Protein AF-A0A416U2B5-F1 (afdb_monomer_lite)

Sequence (106 aa):
MISTLERDNSIEGILFRKMKELPDWYGLTSVGFVWHGEWNDPEIEYKGKRINATIVEDTMWERWIHDDDGRLIDGRESDEDGFKKFMLDNKDEVYELIELAMESEE

Structure (mmCIF, N/CA/C/O backbone):
data_AF-A0A416U2B5-F1
#
_entry.id   AF-A0A416U2B5-F1
#
loop_
_atom_site.group_PDB
_atom_site.id
_atom_site.type_symbol
_atom_site.label_atom_id
_atom_site.label_alt_id
_atom_site.label_comp_id
_atom_site.label_asym_id
_atom_site.label_entity_id
_atom_site.label_seq_id
_atom_site.pdbx_PDB_ins_code
_atom_site.Cartn_x
_atom_site.Cartn_y
_atom_site.Cartn_z
_atom_site.occupancy
_atom_site.B_iso_or_equiv
_atom_site.auth_seq_id
_atom_site.auth_comp_id
_atom_site.auth_asym_id
_atom_site.auth_atom_id
_atom_site.pdbx_PDB_model_num
ATOM 1 N N . MET A 1 1 ? -34.943 -19.545 25.775 1.00 39.62 1 MET A N 1
ATOM 2 C CA . MET A 1 1 ? -34.123 -20.078 24.667 1.00 39.62 1 MET A CA 1
ATOM 3 C C . MET A 1 1 ? -33.372 -18.894 24.101 1.00 39.62 1 MET A C 1
ATOM 5 O O . MET A 1 1 ? -34.013 -17.900 23.796 1.00 39.62 1 MET A O 1
ATOM 9 N N . ILE A 1 2 ? -32.046 -18.934 24.158 1.00 43.47 2 ILE A N 1
ATOM 10 C CA . ILE A 1 2 ? -31.188 -17.764 23.943 1.00 43.47 2 ILE A CA 1
ATOM 11 C C . ILE A 1 2 ? -31.081 -17.508 22.436 1.00 43.47 2 ILE A C 1
ATOM 13 O O . ILE A 1 2 ? -30.889 -18.442 21.659 1.00 43.47 2 ILE A O 1
ATOM 17 N N . SER A 1 3 ? -31.313 -16.258 22.056 1.00 43.47 3 SER A N 1
ATOM 18 C CA . SER A 1 3 ? -31.543 -15.766 20.702 1.00 43.47 3 SER A CA 1
ATOM 19 C C . SER A 1 3 ? -30.346 -15.964 19.767 1.00 43.47 3 SER A C 1
ATOM 21 O O . SER A 1 3 ? -29.225 -15.583 20.076 1.00 43.47 3 SER A O 1
ATOM 23 N N . THR A 1 4 ? -30.602 -16.487 18.568 1.00 46.97 4 THR A N 1
ATOM 24 C CA . THR A 1 4 ? -29.629 -16.711 17.480 1.00 46.97 4 THR A CA 1
ATOM 25 C C . THR A 1 4 ? -29.210 -15.411 16.760 1.00 46.97 4 THR A C 1
ATOM 27 O O . THR A 1 4 ? -29.019 -15.415 15.551 1.00 46.97 4 THR A O 1
ATOM 30 N N . LEU A 1 5 ? -29.089 -14.281 17.470 1.00 50.19 5 LEU A N 1
ATOM 31 C CA . LEU A 1 5 ? -28.713 -12.981 16.878 1.00 50.19 5 LEU A CA 1
ATOM 32 C C . LEU A 1 5 ? -27.333 -12.469 17.324 1.00 50.19 5 LEU A C 1
ATOM 34 O O . LEU A 1 5 ? -26.896 -11.404 16.909 1.00 50.19 5 LEU A O 1
ATOM 38 N N . GLU A 1 6 ? -26.598 -13.227 18.127 1.00 53.12 6 GLU A N 1
ATOM 39 C CA . GLU A 1 6 ? -25.270 -12.820 18.591 1.00 53.12 6 GLU A CA 1
ATOM 40 C C . GLU A 1 6 ? -24.188 -13.598 17.847 1.00 53.12 6 GLU A C 1
ATOM 42 O O . GLU A 1 6 ? -23.629 -14.536 18.409 1.00 53.12 6 GLU A O 1
ATOM 47 N N . ARG A 1 7 ? -23.928 -13.294 16.566 1.00 49.62 7 ARG A N 1
ATOM 48 C CA . ARG A 1 7 ? -22.761 -13.879 15.870 1.00 49.62 7 ARG A CA 1
ATOM 49 C C . ARG A 1 7 ? -22.337 -13.217 14.559 1.00 49.62 7 ARG A C 1
ATOM 51 O O . ARG A 1 7 ? -21.736 -13.878 13.735 1.00 49.62 7 ARG A O 1
ATOM 58 N N . ASP A 1 8 ? -22.585 -11.924 14.379 1.00 46.00 8 ASP A N 1
ATOM 59 C CA . ASP A 1 8 ? -21.945 -11.170 13.280 1.00 46.00 8 ASP A CA 1
ATOM 60 C C . ASP A 1 8 ? -21.577 -9.733 13.690 1.00 46.00 8 ASP A C 1
ATOM 62 O O . ASP A 1 8 ? -21.451 -8.823 12.882 1.00 46.00 8 ASP A O 1
ATOM 66 N N . ASN A 1 9 ? -21.394 -9.524 14.997 1.00 48.59 9 ASN A N 1
ATOM 67 C CA . ASN A 1 9 ? -20.839 -8.297 15.567 1.00 48.59 9 ASN A CA 1
ATOM 68 C C . ASN A 1 9 ? -19.433 -8.577 16.119 1.00 48.59 9 ASN A C 1
ATOM 70 O O . ASN A 1 9 ? -19.078 -8.130 17.209 1.00 48.59 9 ASN A O 1
ATOM 74 N N . SER A 1 10 ? -18.645 -9.388 15.406 1.00 50.34 10 SER A N 1
ATOM 75 C CA . SER A 1 10 ? -17.202 -9.399 15.639 1.00 50.34 10 SER A CA 1
ATOM 76 C C . SER A 1 10 ? -16.685 -8.017 15.268 1.00 50.34 10 SER A C 1
ATOM 78 O O . SER A 1 10 ? -17.033 -7.514 14.200 1.00 50.34 10 SER A O 1
ATOM 80 N N . ILE A 1 11 ? -15.878 -7.413 16.144 1.00 54.22 11 ILE A N 1
ATOM 81 C CA . ILE A 1 11 ? -15.193 -6.136 15.891 1.00 54.22 11 ILE A CA 1
ATOM 82 C C . ILE A 1 11 ? -14.605 -6.151 14.476 1.00 54.22 11 ILE A C 1
ATOM 84 O O . ILE A 1 11 ? -14.901 -5.249 13.706 1.00 54.22 11 ILE A O 1
ATOM 88 N N . GLU A 1 12 ? -13.946 -7.254 14.107 1.00 52.94 12 GLU A N 1
ATOM 89 C CA . GLU A 1 12 ? -13.451 -7.571 12.763 1.00 52.94 12 GLU A CA 1
ATOM 90 C C . GLU A 1 12 ? -14.467 -7.274 11.647 1.00 52.94 12 GLU A C 1
ATOM 92 O O . GLU A 1 12 ? -14.163 -6.534 10.724 1.00 52.94 12 GLU A O 1
ATOM 97 N N . GLY A 1 13 ? -15.701 -7.784 11.725 1.00 50.16 13 GLY A N 1
ATOM 98 C CA . GLY A 1 13 ? -16.720 -7.601 10.682 1.00 50.16 13 GLY A CA 1
ATOM 99 C C . GLY A 1 13 ? -17.213 -6.156 10.545 1.00 50.16 13 GLY A C 1
ATOM 100 O O . GLY A 1 13 ? -17.478 -5.691 9.436 1.00 50.16 13 GLY A O 1
ATOM 101 N N . ILE A 1 14 ? -17.287 -5.411 11.654 1.00 56.25 14 ILE A N 1
ATOM 102 C CA . ILE A 1 14 ? -17.603 -3.970 11.640 1.00 56.25 14 ILE A CA 1
ATOM 103 C C . ILE A 1 14 ? -16.424 -3.175 11.065 1.00 56.25 14 ILE A C 1
ATOM 105 O O . ILE A 1 14 ? -16.624 -2.232 10.302 1.00 56.25 14 ILE A O 1
ATOM 109 N N . LEU A 1 15 ? -15.204 -3.581 11.407 1.00 55.03 15 LEU A N 1
ATOM 110 C CA . LEU A 1 15 ? -13.953 -2.997 10.941 1.00 55.03 15 LEU A CA 1
ATOM 111 C C . LEU A 1 15 ? -13.798 -3.185 9.432 1.00 55.03 15 LEU A C 1
ATOM 113 O O . LEU A 1 15 ? -13.646 -2.202 8.723 1.00 55.03 15 LEU A O 1
ATOM 117 N N . PHE A 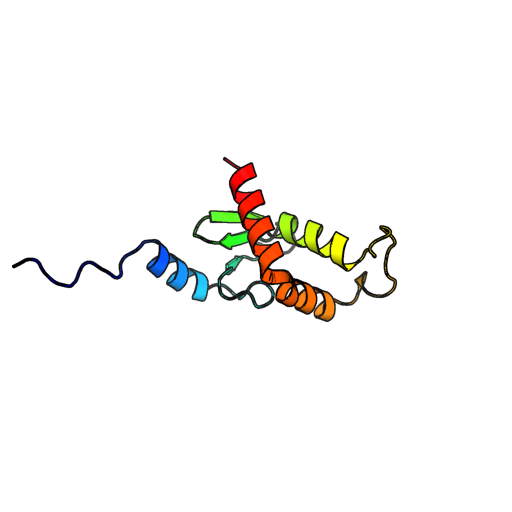1 16 ? -13.964 -4.411 8.922 1.00 51.59 16 PHE A N 1
ATOM 118 C CA . PHE A 1 16 ? -13.962 -4.713 7.486 1.00 51.59 16 PHE A CA 1
ATOM 119 C C . PHE A 1 16 ? -15.042 -3.924 6.738 1.00 51.59 16 PHE A C 1
ATOM 121 O O . PHE A 1 16 ? -14.826 -3.471 5.615 1.00 51.59 16 PHE A O 1
ATOM 128 N N . ARG A 1 17 ? -16.212 -3.718 7.359 1.00 50.06 17 ARG A N 1
ATOM 129 C CA . ARG A 1 17 ? -17.281 -2.898 6.776 1.00 50.06 17 ARG A CA 1
ATOM 130 C C . ARG A 1 17 ? -16.892 -1.424 6.661 1.00 50.06 17 ARG A C 1
ATOM 132 O O . ARG A 1 17 ? -17.246 -0.811 5.661 1.00 50.06 17 ARG A O 1
ATOM 139 N N . LYS A 1 18 ? -16.185 -0.882 7.657 1.00 52.59 18 LYS A N 1
ATOM 140 C CA . LYS A 1 18 ? -15.706 0.507 7.680 1.00 52.59 18 LYS A CA 1
ATOM 141 C C . LYS A 1 18 ? -14.481 0.715 6.782 1.00 52.59 18 LYS A C 1
ATOM 143 O O . LYS A 1 18 ? -14.409 1.724 6.093 1.00 52.59 18 LYS A O 1
ATOM 148 N N . MET A 1 19 ? -13.585 -0.273 6.698 1.00 54.75 19 MET A N 1
ATOM 149 C CA . MET A 1 19 ? -12.467 -0.290 5.743 1.00 54.75 19 MET A CA 1
ATOM 150 C C . MET A 1 19 ? -12.962 -0.178 4.301 1.00 54.75 19 MET A C 1
ATOM 152 O O . MET A 1 19 ? -12.365 0.539 3.512 1.00 54.75 19 MET A O 1
ATOM 156 N N . LYS A 1 20 ? -14.096 -0.810 3.964 1.00 55.31 20 LYS A N 1
ATOM 157 C CA . LYS A 1 20 ? -14.686 -0.740 2.618 1.00 55.31 20 LYS A CA 1
ATOM 158 C C . LYS A 1 20 ? -15.145 0.671 2.203 1.00 55.31 20 LYS A C 1
ATOM 160 O O . LYS A 1 20 ? -15.478 0.879 1.040 1.00 55.31 20 LYS A O 1
ATOM 165 N N . GLU A 1 21 ? -15.228 1.619 3.136 1.00 62.72 21 GLU A N 1
ATOM 166 C CA . GLU A 1 21 ? -15.525 3.025 2.830 1.00 62.72 21 GLU A CA 1
ATOM 167 C C . GLU A 1 21 ? -14.265 3.815 2.445 1.00 62.72 21 GLU A C 1
ATOM 169 O O . GLU A 1 21 ? -14.375 4.851 1.787 1.00 62.72 21 GLU A O 1
ATOM 174 N N . LEU A 1 22 ? -13.082 3.335 2.839 1.00 71.75 22 LEU A N 1
ATOM 175 C CA . LEU A 1 22 ? -11.802 3.933 2.480 1.00 71.75 22 LEU A CA 1
ATOM 176 C C . LEU A 1 22 ? -11.353 3.434 1.097 1.00 71.75 22 LEU A C 1
ATOM 178 O O . LEU A 1 22 ? -11.656 2.299 0.725 1.00 71.75 22 LEU A O 1
ATOM 182 N N . PRO A 1 23 ? -10.652 4.271 0.312 1.00 78.38 23 PRO A N 1
ATOM 183 C CA . PRO A 1 23 ? -10.104 3.847 -0.970 1.00 78.38 23 PRO A CA 1
ATOM 184 C C . PRO A 1 23 ? -9.113 2.692 -0.791 1.00 78.38 23 PRO A C 1
ATOM 186 O O . PRO A 1 23 ? -8.336 2.672 0.166 1.00 78.38 23 PRO A O 1
ATOM 189 N N . ASP A 1 24 ? -9.135 1.750 -1.738 1.00 81.94 24 ASP A N 1
ATOM 190 C CA . ASP A 1 24 ? -8.210 0.618 -1.754 1.00 81.94 24 ASP A CA 1
ATOM 191 C C . ASP A 1 24 ? -6.769 1.120 -1.885 1.00 81.94 24 ASP A C 1
ATOM 193 O O . ASP A 1 24 ? -6.420 1.806 -2.854 1.00 81.94 24 ASP A O 1
ATOM 197 N N . TRP A 1 25 ? -5.904 0.732 -0.954 1.00 83.62 25 TRP A N 1
ATOM 198 C CA . TRP A 1 25 ? -4.488 1.074 -1.032 1.00 83.62 25 TRP A CA 1
ATOM 199 C C . TRP A 1 25 ? -3.784 0.180 -2.063 1.00 83.62 25 TRP A C 1
ATOM 201 O O . TRP A 1 25 ? -3.704 -1.031 -1.883 1.00 83.62 25 TRP A O 1
ATOM 211 N N . TYR A 1 26 ? -3.363 0.739 -3.204 1.00 83.44 26 TYR A N 1
ATOM 212 C CA . TYR A 1 26 ? -2.786 -0.004 -4.345 1.00 83.44 26 TYR A CA 1
ATOM 213 C C . TYR A 1 26 ? -3.649 -1.163 -4.901 1.00 83.44 26 TYR A C 1
ATOM 215 O O . TYR A 1 26 ? -3.176 -1.980 -5.689 1.00 83.44 26 TYR A O 1
ATOM 223 N N . GLY A 1 27 ? -4.947 -1.206 -4.576 1.00 81.38 27 GLY A N 1
ATOM 224 C CA . GLY A 1 27 ? -5.853 -2.311 -4.928 1.00 81.38 27 GLY A CA 1
ATOM 225 C C . GLY A 1 27 ? -5.979 -3.400 -3.854 1.00 81.38 27 GLY A C 1
ATOM 226 O O . GLY A 1 27 ? -6.649 -4.409 -4.084 1.00 81.38 27 GLY A O 1
ATOM 227 N N . LEU A 1 28 ? -5.376 -3.199 -2.679 1.00 84.50 28 LEU A N 1
ATOM 228 C CA . LEU A 1 28 ? -5.510 -4.062 -1.509 1.00 84.50 28 LEU A CA 1
ATOM 229 C C . LEU A 1 28 ? -6.820 -3.751 -0.779 1.00 84.50 28 LEU A C 1
ATOM 231 O O . LEU A 1 28 ? -6.899 -2.853 0.051 1.00 84.50 28 LEU A O 1
ATOM 235 N N . THR A 1 29 ? -7.853 -4.546 -1.047 1.00 78.31 29 THR A N 1
ATOM 236 C CA . THR A 1 29 ? -9.224 -4.320 -0.541 1.00 78.31 29 THR A CA 1
ATOM 237 C C . THR A 1 29 ? -9.377 -4.475 0.976 1.00 78.31 29 THR A C 1
ATOM 239 O O . THR A 1 29 ? -10.417 -4.143 1.541 1.00 78.31 29 THR A O 1
ATOM 242 N N . SER A 1 30 ? -8.371 -5.041 1.644 1.00 81.00 30 SER A N 1
ATOM 243 C CA . SER A 1 30 ? -8.333 -5.198 3.104 1.00 81.00 30 SER A CA 1
ATOM 244 C C . SER A 1 30 ? -7.560 -4.088 3.815 1.00 81.00 30 SER A C 1
ATOM 246 O O . SER A 1 30 ? -7.493 -4.116 5.039 1.00 81.00 30 SER A O 1
ATOM 248 N N . VAL A 1 31 ? -6.971 -3.145 3.073 1.00 84.88 31 VAL A N 1
ATOM 249 C CA . VAL A 1 31 ? -6.205 -2.022 3.622 1.00 84.88 31 VAL A CA 1
ATOM 250 C C . VAL A 1 31 ? -6.882 -0.728 3.198 1.00 84.88 31 VAL A C 1
ATOM 252 O O . VAL A 1 31 ? -6.995 -0.434 2.008 1.00 84.88 31 VAL A O 1
ATOM 255 N N . GLY A 1 32 ? -7.348 0.041 4.178 1.00 86.31 32 GLY A N 1
ATOM 256 C CA . GLY A 1 32 ? -7.960 1.338 3.919 1.00 86.31 32 GLY A CA 1
ATOM 257 C C . GLY A 1 32 ? -6.897 2.422 3.827 1.00 86.31 32 GLY A C 1
ATOM 258 O O . GLY A 1 32 ? -6.157 2.616 4.785 1.00 86.31 32 GLY A O 1
ATOM 259 N N . PHE A 1 33 ? -6.832 3.150 2.715 1.00 87.00 33 PHE A N 1
ATOM 260 C CA . PHE A 1 33 ? -5.917 4.283 2.579 1.00 87.00 33 PHE A CA 1
ATOM 261 C C . PHE A 1 33 ? -6.537 5.576 3.113 1.00 87.00 33 PHE A C 1
ATOM 263 O O . PHE A 1 33 ? -7.662 5.941 2.760 1.00 87.00 33 PHE A O 1
ATOM 270 N N . VAL A 1 34 ? -5.782 6.300 3.934 1.00 87.12 34 VAL A N 1
ATOM 271 C CA . VAL A 1 34 ? -6.153 7.601 4.484 1.00 87.12 34 VAL A CA 1
ATOM 272 C C . VAL A 1 34 ? -5.146 8.641 4.007 1.00 87.12 34 VAL A C 1
ATOM 274 O O . VAL A 1 34 ? -3.986 8.669 4.408 1.00 87.12 34 VAL A O 1
ATOM 277 N N . TRP A 1 35 ? -5.612 9.533 3.139 1.00 83.50 35 TRP A N 1
ATOM 278 C CA . TRP A 1 35 ? -4.818 10.656 2.658 1.00 83.50 35 TRP A CA 1
ATOM 279 C C . TRP A 1 35 ? -4.993 11.873 3.571 1.00 83.50 35 TRP A C 1
ATOM 281 O O . TRP A 1 35 ? -6.108 12.380 3.719 1.00 83.50 35 TRP A O 1
ATOM 291 N N . HIS A 1 36 ? -3.895 12.376 4.139 1.00 83.81 36 HIS A N 1
ATOM 292 C CA . HIS A 1 36 ? -3.897 13.529 5.049 1.00 83.81 36 HIS A CA 1
ATOM 293 C C . HIS A 1 36 ? -3.536 14.865 4.368 1.00 83.81 36 HIS A C 1
ATOM 295 O O . HIS A 1 36 ? -3.534 15.916 5.015 1.00 83.81 36 HIS A O 1
ATOM 301 N N . GLY A 1 37 ? -3.301 14.857 3.052 1.00 78.50 37 GLY A N 1
ATOM 302 C CA . GLY A 1 37 ? -2.869 16.027 2.281 1.00 78.50 37 GLY A CA 1
ATOM 303 C C . GLY A 1 37 ? -1.360 16.049 2.038 1.00 78.50 37 GLY A C 1
ATOM 304 O O . GLY A 1 37 ? -0.615 15.340 2.687 1.00 78.50 37 GLY A O 1
ATOM 305 N N . GLU A 1 38 ? -0.904 16.910 1.128 1.00 77.25 38 GLU A N 1
ATOM 306 C CA . GLU A 1 38 ? 0.498 16.984 0.659 1.00 77.25 38 GLU A CA 1
ATOM 307 C C . GLU A 1 38 ? 1.549 17.194 1.767 1.00 77.25 38 GLU A C 1
ATOM 309 O O . GLU A 1 38 ? 2.710 16.842 1.601 1.00 77.25 38 GLU A O 1
ATOM 314 N N . TRP A 1 39 ? 1.144 17.775 2.897 1.00 81.62 39 TRP A N 1
ATOM 315 C CA . TRP A 1 39 ? 2.035 18.152 3.999 1.00 81.62 39 TRP A CA 1
ATOM 316 C C . TRP A 1 39 ? 2.034 17.159 5.162 1.00 81.62 39 TRP A C 1
ATOM 318 O O . TRP A 1 39 ? 2.707 17.406 6.159 1.00 81.62 39 TRP A O 1
ATOM 328 N N . ASN A 1 40 ? 1.240 16.092 5.072 1.00 83.81 40 ASN A N 1
ATOM 329 C CA . ASN A 1 40 ? 1.164 15.055 6.092 1.00 83.81 40 ASN A CA 1
ATOM 330 C C . ASN A 1 40 ? 1.351 13.697 5.435 1.00 83.81 40 ASN A C 1
ATOM 332 O O . ASN A 1 40 ? 0.804 13.440 4.363 1.00 83.81 40 ASN A O 1
ATOM 336 N N . ASP A 1 41 ? 2.075 12.822 6.117 1.00 84.75 41 ASP A N 1
ATOM 337 C CA . ASP A 1 41 ? 2.241 11.460 5.651 1.00 84.75 41 ASP A CA 1
ATOM 338 C C . ASP A 1 41 ? 0.886 10.741 5.553 1.00 84.75 41 ASP A C 1
ATOM 340 O O . ASP A 1 41 ? 0.022 10.905 6.426 1.00 84.75 41 ASP A O 1
ATOM 344 N N . PRO A 1 42 ? 0.668 9.959 4.487 1.00 89.19 42 PRO A N 1
ATOM 345 C CA . PRO A 1 42 ? -0.496 9.102 4.398 1.00 89.19 42 PRO A CA 1
ATOM 346 C C . PRO A 1 42 ? -0.484 8.025 5.488 1.00 89.19 42 PRO A C 1
ATOM 348 O O . PRO A 1 42 ? 0.561 7.505 5.881 1.00 89.19 42 PRO A O 1
ATOM 351 N N . GLU A 1 43 ? -1.674 7.639 5.932 1.00 90.69 43 GLU A N 1
ATOM 352 C CA . GLU A 1 43 ? -1.873 6.549 6.884 1.00 90.69 43 GLU A CA 1
ATOM 353 C C . GLU A 1 43 ? -2.670 5.427 6.217 1.00 90.69 43 GLU A C 1
ATOM 355 O O . GLU A 1 43 ? -3.516 5.661 5.353 1.00 90.69 43 GLU A O 1
ATOM 360 N N . ILE A 1 44 ? -2.431 4.192 6.636 1.00 90.00 44 ILE A N 1
ATOM 361 C CA . ILE A 1 44 ? -3.224 3.032 6.237 1.00 90.00 44 ILE A CA 1
ATOM 362 C C . ILE A 1 44 ? -3.850 2.380 7.458 1.00 90.00 44 ILE A C 1
ATOM 364 O O . ILE A 1 44 ? -3.226 2.238 8.508 1.00 90.00 44 ILE A O 1
ATOM 368 N N . GLU A 1 45 ? -5.108 1.980 7.316 1.00 86.50 45 GLU A N 1
ATOM 369 C CA . GLU A 1 45 ? -5.862 1.274 8.340 1.00 86.50 45 GLU A CA 1
ATOM 370 C C . GLU A 1 45 ? -5.928 -0.215 7.985 1.00 86.50 45 GLU A C 1
ATOM 372 O O . GLU A 1 45 ? -6.496 -0.604 6.960 1.00 86.50 45 GLU A O 1
ATOM 377 N N . TYR A 1 46 ? -5.360 -1.052 8.850 1.00 86.88 46 TYR A N 1
ATOM 378 C CA . TYR A 1 46 ? -5.366 -2.506 8.721 1.00 86.88 46 TYR A CA 1
ATOM 379 C C . TYR A 1 46 ? -5.661 -3.143 10.076 1.00 86.88 46 TYR A C 1
ATOM 381 O O . TYR A 1 46 ? -5.105 -2.745 11.098 1.00 86.88 46 TYR A O 1
ATOM 389 N N . LYS A 1 47 ? -6.598 -4.102 10.111 1.00 84.12 47 LYS A N 1
ATOM 390 C CA . LYS A 1 47 ? -7.078 -4.740 11.358 1.00 84.12 47 LYS A CA 1
ATOM 391 C C . LYS A 1 47 ? -7.435 -3.729 12.472 1.00 84.12 47 LYS A C 1
ATOM 393 O O . LYS A 1 47 ? -7.348 -4.028 13.658 1.00 84.12 47 LYS A O 1
ATOM 398 N N . GLY A 1 48 ? -7.861 -2.518 12.091 1.00 79.75 48 GLY A N 1
ATOM 399 C CA . GLY A 1 48 ? -8.272 -1.450 13.014 1.00 79.75 48 GLY A CA 1
ATOM 400 C C . GLY A 1 48 ? -7.141 -0.726 13.726 1.00 79.75 48 GLY A C 1
ATOM 401 O O . GLY A 1 48 ? -7.423 0.124 14.569 1.00 79.75 48 GLY A O 1
ATOM 402 N N . LYS A 1 49 ? -5.889 -1.038 13.391 1.00 83.81 49 LYS A N 1
ATOM 403 C CA . LYS A 1 49 ? -4.739 -0.199 13.707 1.00 83.81 49 LYS A CA 1
ATOM 404 C C . LYS A 1 49 ? -4.448 0.699 12.505 1.00 83.81 49 LYS A C 1
ATOM 406 O O . LYS A 1 49 ? -4.748 0.343 11.364 1.00 83.81 49 LYS A O 1
ATOM 411 N N . ARG A 1 50 ? -3.900 1.879 12.781 1.00 86.81 50 ARG A N 1
ATOM 412 C CA . ARG A 1 50 ? -3.424 2.818 11.765 1.00 86.81 50 ARG A CA 1
ATOM 413 C C . ARG A 1 50 ? -1.920 2.861 11.837 1.00 86.81 50 ARG A C 1
ATOM 415 O O . ARG A 1 50 ? -1.388 2.962 12.936 1.00 86.81 50 ARG A O 1
ATOM 422 N N . ILE A 1 51 ? -1.281 2.765 10.686 1.00 88.69 51 ILE A N 1
ATOM 423 C CA . ILE A 1 51 ? 0.161 2.918 10.567 1.00 88.69 51 ILE A CA 1
ATOM 424 C C . ILE A 1 51 ? 0.468 3.879 9.432 1.00 88.69 51 ILE A C 1
ATOM 426 O O . ILE A 1 51 ? -0.342 4.086 8.526 1.00 88.69 51 ILE A O 1
ATOM 430 N N . ASN A 1 52 ? 1.660 4.450 9.475 1.00 88.81 52 ASN A N 1
ATOM 431 C CA . ASN A 1 52 ? 2.143 5.316 8.421 1.00 88.81 52 ASN A CA 1
ATOM 432 C C . ASN A 1 52 ? 2.390 4.496 7.139 1.00 88.81 52 ASN A C 1
ATOM 434 O O . ASN A 1 52 ? 3.155 3.529 7.151 1.00 88.81 52 ASN A O 1
ATOM 438 N N . ALA A 1 53 ? 1.723 4.870 6.046 1.00 88.88 53 ALA A N 1
ATOM 439 C CA . ALA A 1 53 ? 1.802 4.150 4.777 1.00 88.88 53 ALA A CA 1
ATOM 440 C C . ALA A 1 53 ? 3.203 4.251 4.156 1.00 88.88 53 ALA A C 1
ATOM 442 O O . ALA A 1 53 ? 3.687 3.278 3.575 1.00 88.88 53 ALA A O 1
ATOM 443 N N . THR A 1 54 ? 3.889 5.378 4.386 1.00 87.56 54 THR A N 1
ATOM 444 C CA . THR A 1 54 ? 5.251 5.638 3.914 1.00 87.56 54 THR A CA 1
ATOM 445 C C . THR A 1 54 ? 6.235 4.581 4.411 1.00 87.56 54 THR A C 1
ATOM 447 O O . THR A 1 54 ? 7.121 4.211 3.661 1.00 87.56 54 THR A O 1
ATOM 450 N N . ILE A 1 55 ? 6.078 4.019 5.618 1.00 88.88 55 ILE A N 1
ATOM 451 C CA . ILE A 1 55 ? 6.998 2.980 6.136 1.00 88.88 55 ILE A CA 1
ATOM 452 C C . ILE A 1 55 ? 7.029 1.756 5.211 1.00 88.88 55 ILE A C 1
ATOM 454 O O . ILE A 1 55 ? 8.088 1.213 4.887 1.00 88.88 55 ILE A O 1
ATOM 458 N N . VAL A 1 56 ? 5.847 1.319 4.786 1.00 90.12 56 VAL A N 1
ATOM 459 C CA . VAL A 1 56 ? 5.693 0.144 3.931 1.00 90.12 56 VAL A CA 1
ATOM 460 C C . VAL A 1 56 ? 5.996 0.505 2.476 1.00 90.12 56 VAL A C 1
ATOM 462 O O . VAL A 1 56 ? 6.676 -0.259 1.795 1.00 90.12 56 VAL A O 1
ATOM 465 N N . GLU A 1 57 ? 5.542 1.673 2.007 1.00 90.00 57 GLU A N 1
ATOM 466 C CA . GLU A 1 57 ? 5.839 2.168 0.659 1.00 90.00 57 GLU A CA 1
ATOM 467 C C . GLU A 1 57 ? 7.334 2.341 0.422 1.00 90.00 57 GLU A C 1
ATOM 469 O O . GLU A 1 57 ? 7.814 1.849 -0.586 1.00 90.00 57 GLU A O 1
ATOM 474 N N . ASP A 1 58 ? 8.071 2.963 1.341 1.00 90.31 58 ASP A N 1
ATOM 475 C CA . ASP A 1 58 ? 9.512 3.207 1.215 1.00 90.31 58 ASP A CA 1
ATOM 476 C C . ASP A 1 58 ? 10.279 1.880 1.121 1.00 90.31 58 ASP A C 1
ATOM 478 O O . ASP A 1 58 ? 11.035 1.660 0.177 1.00 90.31 58 ASP A O 1
ATOM 482 N N . THR A 1 59 ? 9.958 0.924 2.001 1.00 90.56 59 THR A N 1
ATOM 483 C CA . THR A 1 59 ? 10.564 -0.420 1.991 1.00 90.56 59 THR A CA 1
ATOM 484 C C . THR A 1 59 ? 10.303 -1.157 0.671 1.00 90.56 59 THR A C 1
ATOM 486 O O . THR A 1 59 ? 11.213 -1.731 0.064 1.00 90.56 59 THR A O 1
ATOM 489 N N . MET A 1 60 ? 9.053 -1.150 0.200 1.00 90.94 60 MET A N 1
ATOM 490 C CA . MET A 1 60 ? 8.679 -1.812 -1.053 1.00 90.94 60 MET A CA 1
ATOM 491 C C . MET A 1 60 ? 9.235 -1.076 -2.272 1.00 90.94 60 MET A C 1
ATOM 493 O O . MET A 1 60 ? 9.591 -1.711 -3.266 1.00 90.94 60 MET A O 1
ATOM 497 N N . TRP A 1 61 ? 9.320 0.251 -2.206 1.00 89.94 61 TRP A N 1
ATOM 498 C CA . TRP A 1 61 ? 9.856 1.103 -3.256 1.00 89.94 61 TRP A CA 1
ATOM 499 C C . TRP A 1 61 ? 11.345 0.865 -3.431 1.00 89.94 61 TRP A C 1
ATOM 501 O O . TRP A 1 61 ? 1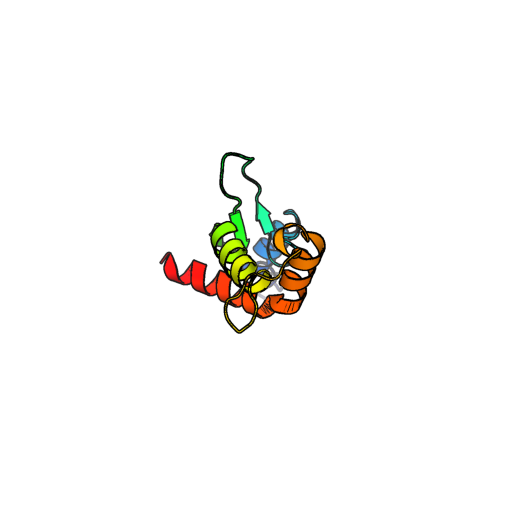1.773 0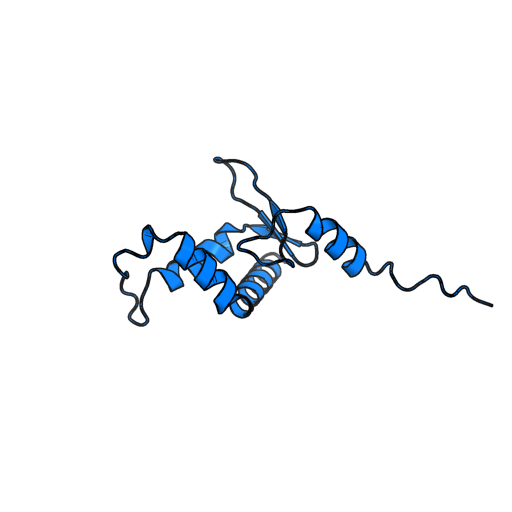.609 -4.554 1.00 89.94 61 TRP A O 1
ATOM 511 N N . GLU A 1 62 ? 12.122 0.848 -2.345 1.00 89.62 62 GLU A N 1
ATOM 512 C CA . GLU A 1 62 ? 13.545 0.510 -2.386 1.00 89.62 62 GLU A CA 1
ATOM 513 C C . GLU A 1 62 ? 13.765 -0.853 -3.042 1.00 89.62 62 GLU A C 1
ATOM 515 O O . GLU A 1 62 ? 14.615 -0.983 -3.923 1.00 89.62 62 GLU A O 1
ATOM 520 N N . ARG A 1 63 ? 12.950 -1.851 -2.691 1.00 88.88 63 ARG A N 1
ATOM 521 C CA . ARG A 1 63 ? 13.020 -3.185 -3.294 1.00 88.88 63 ARG A CA 1
ATOM 522 C C . ARG A 1 63 ? 12.575 -3.219 -4.756 1.00 88.88 63 ARG A C 1
ATOM 524 O O . ARG A 1 63 ? 13.060 -4.042 -5.525 1.00 88.88 63 ARG A O 1
ATOM 531 N N . TRP A 1 64 ? 11.650 -2.351 -5.152 1.00 89.56 64 TRP A N 1
ATOM 532 C CA . TRP A 1 64 ? 11.210 -2.238 -6.537 1.00 89.56 64 TRP A CA 1
ATOM 533 C C . TRP A 1 64 ? 12.262 -1.553 -7.405 1.00 89.56 64 TRP A C 1
ATOM 535 O O . TRP A 1 64 ? 12.579 -2.046 -8.484 1.00 89.56 64 TRP A O 1
ATOM 545 N N . ILE A 1 65 ? 12.814 -0.421 -6.976 1.00 90.56 65 ILE A N 1
ATOM 546 C CA . ILE A 1 65 ? 13.763 0.336 -7.796 1.00 90.56 65 ILE A CA 1
ATOM 547 C C . ILE A 1 65 ? 15.156 -0.292 -7.808 1.00 90.56 65 ILE A C 1
ATOM 549 O O . ILE A 1 65 ? 15.924 0.025 -8.710 1.00 90.56 65 ILE A O 1
ATOM 553 N N . HIS A 1 66 ? 15.495 -1.169 -6.858 1.00 89.44 66 HIS A N 1
ATOM 554 C CA . HIS A 1 66 ? 16.778 -1.867 -6.834 1.00 89.44 66 HIS A CA 1
ATOM 555 C C . HIS A 1 66 ? 16.674 -3.307 -7.355 1.00 89.44 66 HIS A C 1
ATOM 557 O O . HIS A 1 66 ? 15.692 -4.011 -7.141 1.00 89.44 66 HIS A O 1
ATOM 563 N N . ASP A 1 67 ? 17.718 -3.748 -8.052 1.00 86.31 67 ASP A N 1
ATOM 564 C CA . ASP A 1 67 ? 17.926 -5.149 -8.419 1.00 86.31 67 ASP A CA 1
ATOM 565 C C . ASP A 1 67 ? 18.478 -5.958 -7.226 1.00 86.31 67 ASP A C 1
ATOM 567 O O . ASP A 1 67 ? 18.838 -5.388 -6.196 1.00 86.31 67 ASP A O 1
ATOM 571 N N . ASP A 1 68 ? 18.606 -7.278 -7.373 1.00 83.19 68 ASP A N 1
ATOM 572 C CA . ASP A 1 68 ? 19.114 -8.196 -6.338 1.00 83.19 68 ASP A CA 1
ATOM 573 C C . ASP A 1 68 ? 20.542 -7.829 -5.870 1.00 83.19 68 ASP A C 1
ATOM 575 O O . ASP A 1 68 ? 20.911 -8.046 -4.719 1.00 83.19 68 ASP A O 1
ATOM 579 N N . ASP A 1 69 ? 21.330 -7.179 -6.738 1.00 84.75 69 ASP A N 1
ATOM 580 C CA . ASP A 1 69 ? 22.670 -6.651 -6.420 1.00 84.75 69 ASP A CA 1
ATOM 581 C C . ASP A 1 69 ? 22.643 -5.259 -5.744 1.00 84.75 69 ASP A C 1
ATOM 583 O O . ASP A 1 69 ? 23.688 -4.630 -5.569 1.00 84.75 69 ASP A O 1
ATOM 587 N N . GLY A 1 70 ? 21.461 -4.727 -5.412 1.00 83.50 70 GLY A N 1
ATOM 588 C CA . GLY A 1 70 ? 21.296 -3.398 -4.816 1.00 83.50 70 GLY A CA 1
ATOM 589 C C . GLY A 1 70 ? 21.594 -2.248 -5.783 1.00 83.50 70 GLY A C 1
ATOM 590 O O . GLY A 1 70 ? 21.957 -1.152 -5.358 1.00 83.50 70 GLY A O 1
ATOM 591 N N . ARG A 1 71 ? 21.493 -2.481 -7.098 1.00 86.62 71 ARG A N 1
ATOM 592 C CA . ARG A 1 71 ? 21.665 -1.436 -8.122 1.00 86.62 71 ARG A CA 1
ATOM 593 C C . ARG A 1 71 ? 20.326 -0.852 -8.534 1.00 86.62 71 ARG A C 1
ATOM 595 O O . ARG A 1 71 ? 19.407 -1.608 -8.818 1.00 86.62 71 ARG A O 1
ATOM 602 N N . LEU A 1 72 ? 20.264 0.472 -8.660 1.00 87.69 72 LEU A N 1
ATOM 603 C CA . LEU A 1 72 ? 19.106 1.165 -9.222 1.00 87.69 72 LEU A CA 1
ATOM 604 C C . LEU A 1 72 ? 18.813 0.688 -10.651 1.00 87.69 72 LEU A C 1
ATOM 606 O O . LEU A 1 72 ? 19.701 0.644 -11.508 1.00 87.69 72 LEU A O 1
ATOM 610 N N . ILE A 1 73 ? 17.553 0.350 -10.890 1.00 86.94 73 ILE A N 1
ATOM 611 C CA . ILE A 1 73 ? 16.997 -0.068 -12.169 1.00 86.94 73 ILE A CA 1
ATOM 612 C C . ILE A 1 73 ? 16.458 1.180 -12.867 1.00 86.94 73 ILE A C 1
ATOM 614 O O . ILE A 1 73 ? 15.442 1.752 -12.467 1.00 86.94 73 ILE A O 1
ATOM 618 N N . ASP A 1 74 ? 17.147 1.585 -13.931 1.00 84.00 74 ASP A N 1
ATOM 619 C CA . ASP A 1 74 ? 16.787 2.754 -14.733 1.00 84.00 74 ASP A CA 1
ATOM 620 C C . ASP A 1 74 ? 15.349 2.648 -15.271 1.00 84.00 74 ASP A C 1
ATOM 622 O O . ASP A 1 74 ? 14.926 1.606 -15.783 1.00 84.00 74 ASP A O 1
ATOM 626 N N . GLY A 1 75 ? 14.585 3.730 -15.120 1.00 81.44 75 GLY A N 1
ATOM 627 C CA . GLY A 1 75 ? 13.208 3.837 -15.602 1.00 81.44 75 GLY A CA 1
ATOM 628 C C . GLY A 1 75 ? 12.123 3.355 -14.634 1.00 81.44 75 GLY A C 1
ATOM 629 O O . GLY A 1 75 ? 10.969 3.726 -14.830 1.00 81.44 75 GLY A O 1
ATOM 630 N N . ARG A 1 76 ? 12.450 2.610 -13.564 1.00 83.50 76 ARG A N 1
ATOM 631 C CA . ARG A 1 76 ? 11.447 2.201 -12.554 1.00 83.50 76 ARG A CA 1
ATOM 632 C C . ARG A 1 76 ? 10.985 3.345 -11.657 1.00 83.50 76 ARG A C 1
ATOM 634 O O . ARG A 1 76 ? 9.844 3.334 -11.212 1.00 83.50 76 ARG A O 1
ATOM 641 N N . GLU A 1 77 ? 11.839 4.340 -11.434 1.00 82.50 77 GLU A N 1
ATOM 642 C CA . GLU A 1 77 ? 11.552 5.495 -10.571 1.00 82.50 77 GLU A CA 1
ATOM 643 C C . GLU A 1 77 ? 10.379 6.365 -11.055 1.00 82.50 77 GLU A C 1
ATOM 645 O O . GLU A 1 77 ? 9.761 7.061 -10.260 1.00 82.50 77 GLU A O 1
ATOM 650 N N . SER A 1 78 ? 10.068 6.329 -12.354 1.00 83.25 78 SER A N 1
ATOM 651 C CA . SER A 1 78 ? 8.932 7.048 -12.949 1.00 83.25 78 SER A CA 1
ATOM 652 C C . SER A 1 78 ? 7.763 6.122 -13.308 1.00 83.25 78 SER A C 1
ATOM 654 O O . SER A 1 78 ? 6.783 6.579 -13.893 1.00 83.25 78 SER A O 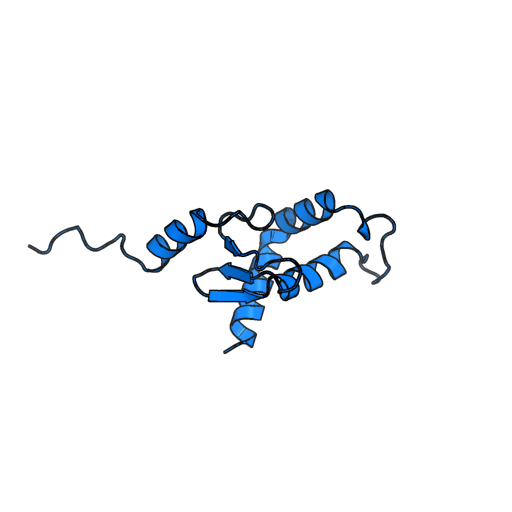1
ATOM 656 N N . ASP A 1 79 ? 7.859 4.826 -12.995 1.00 87.50 79 ASP A N 1
ATOM 657 C CA . ASP A 1 79 ? 6.867 3.814 -13.366 1.00 87.50 79 ASP A CA 1
ATOM 658 C C . ASP A 1 79 ? 5.932 3.507 -12.184 1.00 87.50 79 ASP A C 1
ATOM 660 O O . ASP A 1 79 ? 5.994 2.451 -11.550 1.00 87.50 79 ASP A O 1
ATOM 664 N N . GLU A 1 80 ? 5.048 4.461 -11.879 1.00 83.56 80 GLU A N 1
ATOM 665 C CA . GLU A 1 80 ? 4.065 4.354 -10.787 1.00 83.56 80 GLU A CA 1
ATOM 666 C C . GLU A 1 80 ?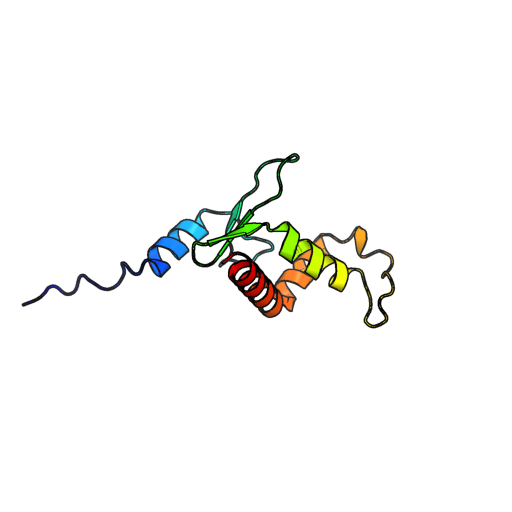 3.094 3.176 -10.994 1.00 83.56 80 GLU A C 1
ATOM 668 O O . GLU A 1 80 ? 2.730 2.476 -10.046 1.00 83.56 80 GLU A O 1
ATOM 673 N N . ASP A 1 81 ? 2.696 2.914 -12.244 1.00 88.31 81 ASP A N 1
ATOM 674 C CA . ASP A 1 81 ? 1.804 1.801 -12.592 1.00 88.31 81 ASP A CA 1
ATOM 675 C C . ASP A 1 81 ? 2.487 0.438 -12.367 1.00 88.31 81 ASP A C 1
ATOM 677 O O . ASP A 1 81 ? 1.864 -0.505 -11.862 1.00 88.31 81 ASP A O 1
ATOM 681 N N . GLY A 1 82 ? 3.784 0.327 -12.680 1.00 89.44 82 GLY A N 1
ATOM 682 C CA . GLY A 1 82 ? 4.573 -0.867 -12.381 1.00 89.44 82 GLY A CA 1
ATOM 683 C C . GLY A 1 82 ? 4.772 -1.068 -10.890 1.00 89.44 82 GLY A C 1
ATOM 684 O O . GLY A 1 82 ? 4.593 -2.191 -10.418 1.00 89.44 82 GLY A O 1
ATOM 685 N N . PHE A 1 83 ? 5.039 0.004 -10.139 1.00 88.69 83 PHE A N 1
ATOM 686 C CA . PHE A 1 83 ? 5.128 -0.073 -8.682 1.00 88.69 83 PHE A CA 1
ATOM 687 C C . PHE A 1 83 ? 3.807 -0.533 -8.055 1.00 88.69 83 PHE A C 1
ATOM 689 O O . PHE A 1 83 ? 3.783 -1.473 -7.260 1.00 88.69 83 PHE A O 1
ATOM 696 N N . LYS A 1 84 ? 2.674 0.029 -8.492 1.00 89.25 84 LYS A N 1
ATOM 697 C CA . LYS A 1 84 ? 1.346 -0.425 -8.062 1.00 89.25 84 LYS A CA 1
ATOM 698 C C . LYS A 1 84 ? 1.123 -1.909 -8.343 1.00 89.25 84 LYS A C 1
ATOM 700 O O . LYS A 1 84 ? 0.581 -2.631 -7.506 1.00 89.25 84 LYS A O 1
ATOM 705 N N . LYS A 1 85 ? 1.532 -2.384 -9.520 1.00 90.62 85 LYS A N 1
ATOM 706 C CA . LYS A 1 85 ? 1.428 -3.803 -9.868 1.00 90.62 85 LYS A CA 1
ATOM 707 C C . LYS A 1 85 ? 2.343 -4.670 -9.002 1.00 90.62 85 LYS A C 1
ATOM 709 O O . LYS A 1 85 ? 1.926 -5.754 -8.607 1.00 90.62 85 LYS A O 1
ATOM 714 N N . PHE A 1 86 ? 3.544 -4.192 -8.690 1.00 90.56 86 PHE A N 1
ATOM 715 C CA . PHE A 1 86 ? 4.499 -4.866 -7.814 1.00 90.56 86 PHE A CA 1
ATOM 716 C C . PHE A 1 86 ? 3.965 -5.012 -6.385 1.00 90.56 86 PHE A C 1
ATOM 718 O O . PHE A 1 86 ? 4.029 -6.110 -5.836 1.00 90.56 86 PHE A O 1
ATOM 725 N N . MET A 1 87 ? 3.356 -3.959 -5.830 1.00 90.12 87 MET A N 1
ATOM 726 C CA . MET A 1 87 ? 2.675 -3.992 -4.527 1.00 90.12 87 MET A CA 1
ATOM 727 C C . MET A 1 87 ? 1.568 -5.052 -4.486 1.00 90.12 87 MET A C 1
ATOM 729 O O . MET A 1 87 ? 1.418 -5.767 -3.500 1.00 90.12 87 MET A O 1
ATOM 733 N N . LEU A 1 88 ? 0.798 -5.183 -5.571 1.00 89.75 88 LEU A N 1
ATOM 734 C CA . LEU A 1 88 ? -0.279 -6.169 -5.659 1.00 89.75 88 LEU A CA 1
ATOM 735 C C . LEU A 1 88 ? 0.241 -7.606 -5.834 1.00 89.75 88 LEU A C 1
ATOM 737 O O . LEU A 1 88 ? -0.339 -8.541 -5.280 1.00 89.75 88 LEU A O 1
ATOM 741 N N . ASP A 1 89 ? 1.309 -7.785 -6.612 1.00 92.12 89 ASP A N 1
ATOM 742 C CA . ASP A 1 89 ? 1.960 -9.082 -6.837 1.00 92.12 89 ASP A CA 1
ATOM 743 C C . ASP A 1 89 ? 2.627 -9.600 -5.552 1.00 92.12 89 ASP A C 1
ATOM 745 O O . ASP A 1 89 ? 2.490 -10.772 -5.212 1.00 92.12 89 ASP A O 1
ATOM 749 N N . ASN A 1 90 ? 3.232 -8.694 -4.777 1.00 91.06 90 ASN A N 1
ATOM 750 C CA . ASN A 1 90 ? 3.911 -8.973 -3.509 1.00 91.06 90 ASN A CA 1
ATOM 751 C C . ASN A 1 90 ? 3.042 -8.620 -2.293 1.00 91.06 90 ASN A C 1
ATOM 753 O O . ASN A 1 90 ? 3.552 -8.295 -1.224 1.00 91.06 90 ASN A O 1
ATOM 757 N N . LYS A 1 91 ? 1.715 -8.691 -2.439 1.00 89.31 91 LYS A N 1
ATOM 758 C CA . LYS A 1 91 ? 0.759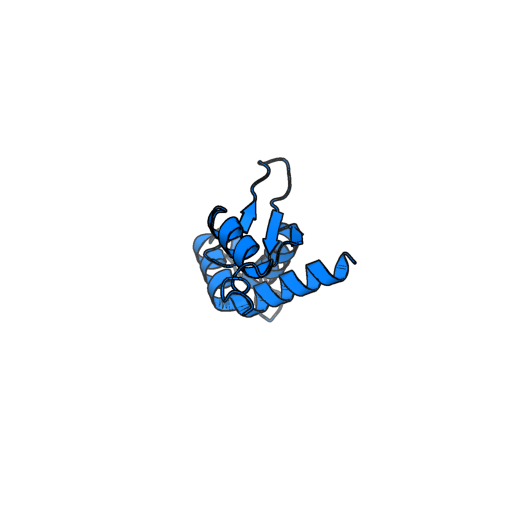 -8.323 -1.382 1.00 89.31 91 LYS A CA 1
ATOM 759 C C . LYS A 1 91 ? 1.007 -9.038 -0.051 1.00 89.31 91 LYS A C 1
ATOM 761 O O . LYS A 1 91 ? 0.759 -8.453 0.992 1.00 89.31 91 LYS A O 1
ATOM 766 N N . ASP A 1 92 ? 1.458 -10.293 -0.081 1.00 90.19 92 ASP A N 1
ATOM 767 C CA . ASP A 1 92 ? 1.732 -11.076 1.125 1.00 90.19 92 ASP A CA 1
ATOM 768 C C . ASP A 1 92 ? 2.865 -10.426 1.934 1.00 90.19 92 ASP A C 1
ATOM 770 O O . ASP A 1 92 ? 2.707 -10.202 3.129 1.00 90.19 92 ASP A O 1
ATOM 774 N N . GLU A 1 93 ? 3.931 -9.987 1.259 1.00 90.75 93 GLU A N 1
ATOM 775 C CA . GLU A 1 93 ? 5.036 -9.247 1.876 1.00 90.75 93 GLU A CA 1
ATOM 776 C C . GLU A 1 93 ? 4.589 -7.867 2.374 1.00 90.75 93 GLU A C 1
ATOM 778 O O . GLU A 1 93 ? 4.968 -7.445 3.464 1.00 90.75 93 GLU A O 1
ATOM 783 N N . VAL A 1 94 ? 3.714 -7.184 1.627 1.00 90.44 94 VAL A N 1
ATOM 784 C CA . VAL A 1 94 ? 3.102 -5.926 2.083 1.00 90.44 94 VAL A CA 1
ATOM 785 C C . VAL A 1 94 ? 2.349 -6.137 3.398 1.00 90.44 94 VAL A C 1
ATOM 787 O O . VAL A 1 94 ? 2.509 -5.344 4.323 1.00 90.44 94 VAL A O 1
ATOM 790 N N . TYR A 1 95 ? 1.549 -7.201 3.518 1.00 89.44 95 TYR A N 1
ATOM 791 C CA . TYR A 1 95 ? 0.857 -7.517 4.769 1.00 89.44 95 TYR A CA 1
ATOM 792 C C . TYR A 1 95 ? 1.832 -7.835 5.904 1.00 89.44 95 TYR A C 1
ATOM 794 O O . TYR A 1 95 ? 1.625 -7.333 7.006 1.00 89.44 95 TYR A O 1
ATOM 802 N N . GLU A 1 96 ? 2.898 -8.593 5.643 1.00 90.81 96 GLU A N 1
ATOM 803 C CA . GLU A 1 96 ? 3.939 -8.863 6.643 1.00 90.81 96 GLU A CA 1
ATOM 804 C C . GLU A 1 96 ? 4.614 -7.571 7.125 1.00 90.81 96 GLU A C 1
ATOM 806 O O . GLU A 1 96 ? 4.798 -7.393 8.327 1.00 90.81 96 GLU A O 1
ATOM 811 N N . LEU A 1 97 ? 4.919 -6.633 6.222 1.00 90.19 97 LEU A N 1
ATOM 812 C CA . LEU A 1 97 ? 5.487 -5.329 6.579 1.00 90.19 97 LEU A CA 1
ATOM 813 C C . LEU A 1 97 ? 4.517 -4.479 7.403 1.00 90.19 97 LEU A C 1
ATOM 815 O O . LEU A 1 97 ? 4.936 -3.837 8.365 1.00 90.19 97 LEU A O 1
ATOM 819 N N . ILE A 1 98 ? 3.226 -4.490 7.060 1.00 88.88 98 ILE A N 1
ATOM 820 C CA . ILE A 1 98 ? 2.188 -3.823 7.855 1.00 88.88 98 ILE A CA 1
ATOM 821 C C . ILE A 1 98 ? 2.150 -4.425 9.264 1.00 88.88 98 ILE A C 1
ATOM 823 O O . ILE A 1 98 ? 2.120 -3.687 10.246 1.00 88.88 98 ILE A O 1
ATOM 827 N N . GLU A 1 99 ? 2.154 -5.754 9.382 1.00 89.62 99 GLU A N 1
ATOM 828 C CA . GLU A 1 99 ? 2.154 -6.441 10.677 1.00 89.62 99 GLU A CA 1
ATOM 829 C C . GLU A 1 99 ? 3.410 -6.130 11.494 1.00 89.62 99 GLU A C 1
ATOM 831 O O . GLU A 1 99 ? 3.288 -5.761 12.662 1.00 89.62 99 GLU A O 1
ATOM 836 N N . LEU A 1 100 ? 4.583 -6.137 10.865 1.00 89.31 100 LEU A N 1
ATOM 837 C CA . LEU A 1 100 ? 5.844 -5.776 11.505 1.00 89.31 100 LEU A CA 1
ATOM 838 C C . LEU A 1 100 ? 5.849 -4.320 11.999 1.00 89.31 100 LEU A C 1
ATOM 840 O O . LEU A 1 100 ? 6.286 -4.043 13.117 1.00 89.31 100 LEU A O 1
ATOM 844 N N . ALA A 1 101 ? 5.344 -3.385 11.190 1.00 87.38 101 ALA A N 1
ATOM 845 C CA . ALA A 1 101 ? 5.230 -1.981 11.576 1.00 87.38 101 ALA A CA 1
ATOM 846 C C . ALA A 1 101 ? 4.254 -1.798 12.751 1.00 87.38 101 ALA A C 1
ATOM 848 O O . ALA A 1 101 ? 4.539 -1.034 13.669 1.00 87.38 101 ALA A O 1
ATOM 849 N N . MET A 1 102 ? 3.146 -2.551 12.774 1.00 85.31 102 MET A N 1
ATOM 850 C CA . MET A 1 102 ? 2.207 -2.563 13.902 1.00 85.31 102 MET A CA 1
ATOM 851 C C . MET A 1 102 ? 2.811 -3.141 15.190 1.00 85.31 102 MET A C 1
ATOM 853 O O . MET A 1 102 ? 2.414 -2.713 16.274 1.00 85.31 102 MET A O 1
ATOM 857 N N . GLU A 1 103 ? 3.705 -4.130 15.094 1.00 82.81 103 GLU A N 1
ATOM 858 C CA . GLU A 1 103 ? 4.407 -4.716 16.246 1.00 82.81 103 GLU A CA 1
ATOM 859 C C . GLU A 1 103 ? 5.512 -3.799 16.784 1.00 82.81 103 GLU A C 1
ATOM 861 O O . GLU A 1 103 ? 5.763 -3.782 17.986 1.00 82.81 103 GLU A O 1
ATOM 866 N N . SER A 1 104 ? 6.160 -3.011 15.921 1.00 73.38 104 SER A N 1
ATOM 867 C CA . SER A 1 104 ? 7.237 -2.104 16.334 1.00 73.38 104 SER A CA 1
ATOM 868 C C . SER A 1 104 ? 6.753 -0.865 17.106 1.00 73.38 104 SER A C 1
ATOM 870 O O . SER A 1 104 ? 7.588 -0.141 17.653 1.00 73.38 104 SER A O 1
ATOM 872 N N . GLU A 1 105 ? 5.445 -0.601 17.137 1.00 59.28 105 GLU A N 1
ATOM 873 C CA . GLU A 1 105 ? 4.830 0.570 17.782 1.00 59.28 105 GLU A CA 1
ATOM 874 C C . GLU A 1 105 ? 4.198 0.256 19.163 1.00 59.28 105 GLU A C 1
ATOM 876 O O . GLU A 1 105 ? 3.589 1.141 19.768 1.00 59.28 105 GLU A O 1
ATOM 881 N N . GLU A 1 106 ? 4.339 -0.981 19.674 1.00 49.69 106 GLU A N 1
ATOM 882 C CA . GLU A 1 106 ? 3.791 -1.452 20.971 1.00 49.69 106 GLU A CA 1
ATOM 883 C C . GLU A 1 106 ? 4.806 -1.470 22.133 1.00 49.69 106 GLU A C 1
ATOM 885 O O . GLU A 1 106 ? 5.998 -1.794 21.919 1.00 49.69 106 GLU A O 1
#

Secondary structure (DSSP, 8-state):
---TT-SS--HHHHHHHHHTTSPEETTEEEEEEE---TTS--EEEETTEEEEHHHHHHHHHHHHHB-TTS-B-TTGGG-HHHHHHHHHHTHHHHHHHHHHHHHTT-

Foldseek 3Di:
DDDPPPDQVDVQNVLLVVLCVADDDLNPSQKHWADPDPVDFIWIAHPNDIDGPCQLLVVLLQVQQADPVSDGDPPSVVCVVVSSVSCVVVVVVSVVSVVVRVVVVD

pLDDT: mean 78.7, std 15.16, range [39.62, 92.12]

Radius of gyration: 17.04 Å; chains: 1; bounding box: 57×38×40 Å